Protein AF-A0A8J5VYP2-F1 (afdb_monomer_lite)

InterPro domains:
  IPR040456 Ribonuclease H2 subunit B [PTHR13383] (1-92)
  IPR040456 Ribonuclease H2 subunit B [cd09270] (14-128)
  IPR041195 Rnh202, triple barrel domain [PF17745] (20-82)

pLDDT: mean 74.65, std 15.51, range [29.47, 90.56]

Secondary structure (DSSP, 8-state):
---TTTT-SS---EEE-PPPSSTT-PPEEEEEE-TTT--EEEEEEETTEEEEEEEE--TT--EEETTEEETT--EEEEEEE-THHHHHHHHHHHHHS-----TTPPP----HHHHHHHHHHHHHHHHHHHHHHTTTTTTTS--------

Sequence (149 aa):
MASWCDGMAAAPRVLVAPRPSDANCQGNVLSLRHPKSDEETGYLFVDGKLHEFNWFKEHFGSWFLGDYVCEDGSLYYCTLVDPIFILLPILKLHICCFPAEVADVKFFRLDNSKVLSWLCCKVHNLKEVFPKLGKNYAAQGEKEICMSL

Radius of gyration: 21.78 Å; chains: 1; bounding box: 72×33×58 Å

Foldseek 3Di:
DQDPCNPDPDDDAAEAEDDAPDPPFDWDWDFAQQLPPRDTFIWTHGPNWIWGKDKDADPQAWDDDPPDIRRRNMYIYTDTDDCVSRCVNVLVVVLVDDDDDDPDDDDDDDDVVVVVVVVVVVVVVVVVVVVVCPPVVPPPPDPPPPPDD

Organism: Zizania palustris (NCBI:txid103762)

Structure (mmCIF, N/CA/C/O backbone):
data_AF-A0A8J5VYP2-F1
#
_entry.id   AF-A0A8J5VYP2-F1
#
loop_
_atom_site.group_PDB
_atom_site.id
_atom_site.type_symbol
_atom_site.label_atom_id
_atom_site.label_alt_id
_atom_site.label_comp_id
_atom_site.label_asym_id
_atom_site.label_entity_id
_atom_site.label_seq_id
_atom_site.pdbx_PDB_ins_code
_atom_site.Cartn_x
_atom_site.Cartn_y
_atom_site.Cartn_z
_atom_site.occupancy
_atom_site.B_iso_or_equiv
_atom_site.auth_seq_id
_atom_site.auth_comp_id
_atom_site.auth_asym_id
_atom_site.auth_atom_id
_atom_site.pdbx_PDB_model_num
ATOM 1 N N . MET A 1 1 ? 7.351 -10.071 -35.302 1.00 49.47 1 MET A N 1
ATOM 2 C CA . MET A 1 1 ? 6.959 -10.661 -34.007 1.00 49.47 1 MET A CA 1
ATOM 3 C C . MET A 1 1 ? 6.410 -9.489 -33.213 1.00 49.47 1 MET A C 1
ATOM 5 O O . MET A 1 1 ? 7.171 -8.555 -33.020 1.00 49.47 1 MET A O 1
ATOM 9 N N . ALA A 1 2 ? 5.101 -9.427 -32.954 1.00 56.81 2 ALA A N 1
ATOM 10 C CA . ALA A 1 2 ? 4.519 -8.283 -32.245 1.00 56.81 2 ALA A CA 1
ATOM 11 C C . ALA A 1 2 ? 5.061 -8.281 -30.811 1.00 56.81 2 ALA A C 1
ATOM 13 O O . ALA A 1 2 ? 5.017 -9.324 -30.153 1.00 56.81 2 ALA A O 1
ATOM 14 N N . SER A 1 3 ? 5.641 -7.168 -30.366 1.00 64.25 3 SER A N 1
ATOM 15 C CA . SER A 1 3 ? 6.077 -7.035 -28.980 1.00 64.25 3 SER A CA 1
ATOM 16 C C . SER A 1 3 ? 4.840 -7.056 -28.080 1.00 64.25 3 SER A C 1
ATOM 18 O O . SER A 1 3 ? 3.763 -6.603 -28.455 1.00 64.25 3 SER A O 1
ATOM 20 N N . TRP A 1 4 ? 4.965 -7.609 -26.877 1.00 73.50 4 TRP A N 1
ATOM 21 C CA . TRP A 1 4 ? 3.872 -7.691 -25.895 1.00 73.50 4 TRP A CA 1
ATOM 22 C C . TRP A 1 4 ? 3.310 -6.311 -25.492 1.00 73.50 4 TRP A C 1
ATOM 24 O O . TRP A 1 4 ? 2.221 -6.228 -24.929 1.00 73.50 4 TRP A O 1
ATOM 34 N N . CYS A 1 5 ? 4.055 -5.240 -25.776 1.00 67.12 5 CYS A N 1
ATOM 35 C CA . CYS A 1 5 ? 3.665 -3.851 -25.565 1.00 67.12 5 CYS A CA 1
ATOM 36 C C . CYS A 1 5 ? 2.958 -3.205 -26.775 1.00 67.12 5 CYS A C 1
ATOM 38 O O . CYS A 1 5 ? 2.442 -2.093 -26.643 1.00 67.12 5 CYS A O 1
ATOM 40 N N . ASP A 1 6 ? 2.899 -3.877 -27.930 1.00 62.12 6 ASP A N 1
ATOM 41 C CA . ASP A 1 6 ? 2.279 -3.364 -29.155 1.00 62.12 6 ASP A CA 1
ATOM 42 C C . ASP A 1 6 ? 0.746 -3.326 -28.989 1.00 62.12 6 ASP A C 1
ATOM 44 O O . ASP A 1 6 ? 0.070 -4.356 -28.979 1.00 62.12 6 ASP A O 1
ATOM 48 N N . GLY A 1 7 ? 0.198 -2.126 -28.762 1.00 69.44 7 GLY A N 1
ATOM 49 C CA . GLY A 1 7 ? -1.229 -1.893 -28.493 1.00 69.44 7 GLY A CA 1
ATOM 50 C C . GLY A 1 7 ? -1.573 -1.417 -27.075 1.00 69.44 7 GLY A C 1
ATOM 51 O O . GLY A 1 7 ? -2.748 -1.190 -26.781 1.00 69.44 7 GLY A O 1
ATOM 52 N N . MET A 1 8 ? -0.589 -1.218 -26.191 1.00 68.81 8 MET A N 1
ATOM 53 C CA . MET A 1 8 ? -0.846 -0.583 -24.894 1.00 68.81 8 MET A CA 1
ATOM 54 C C . MET A 1 8 ? -1.104 0.923 -25.056 1.00 68.81 8 MET A C 1
ATOM 56 O O . MET A 1 8 ? -0.284 1.654 -25.603 1.00 68.81 8 MET A O 1
ATOM 60 N N . ALA A 1 9 ? -2.227 1.410 -24.517 1.00 68.94 9 ALA A N 1
ATOM 61 C CA . ALA A 1 9 ? -2.565 2.839 -24.517 1.00 68.94 9 ALA A CA 1
ATOM 62 C C . ALA A 1 9 ? -1.653 3.691 -23.606 1.00 68.94 9 ALA A C 1
ATOM 64 O O . ALA A 1 9 ? -1.632 4.914 -23.722 1.00 68.94 9 ALA A O 1
ATOM 65 N N . ALA A 1 10 ? -0.917 3.058 -22.687 1.00 76.31 10 ALA A N 1
ATOM 66 C CA . ALA A 1 10 ? -0.007 3.706 -21.750 1.00 76.31 10 ALA A CA 1
ATOM 67 C C . ALA A 1 10 ? 1.248 2.848 -21.533 1.00 76.31 10 ALA A C 1
ATOM 69 O O . ALA A 1 10 ? 1.206 1.630 -21.695 1.00 76.31 10 ALA A O 1
ATOM 70 N N . ALA A 1 11 ? 2.353 3.482 -21.131 1.00 80.19 11 ALA A N 1
ATOM 71 C CA . ALA A 1 11 ? 3.602 2.782 -20.844 1.00 80.19 11 ALA A CA 1
ATOM 72 C C . ALA A 1 11 ? 3.422 1.732 -19.721 1.00 80.19 11 ALA A C 1
ATOM 74 O O . ALA A 1 11 ? 2.727 2.008 -18.732 1.00 80.19 11 ALA A O 1
ATOM 75 N N . PRO A 1 12 ? 4.046 0.545 -19.842 1.00 83.00 12 PRO A N 1
ATOM 76 C CA . PRO A 1 12 ? 3.951 -0.503 -18.835 1.00 83.00 12 PRO A CA 1
ATOM 77 C C . PRO A 1 12 ? 4.594 -0.060 -17.515 1.00 83.00 12 PRO A C 1
ATOM 79 O O . PRO A 1 12 ? 5.608 0.641 -17.496 1.00 83.00 12 PRO A O 1
ATOM 82 N N . ARG A 1 13 ? 4.005 -0.496 -16.396 1.00 85.12 13 ARG A N 1
ATOM 83 C CA . ARG A 1 13 ? 4.463 -0.187 -15.033 1.00 85.12 13 ARG A CA 1
ATOM 84 C C . ARG A 1 13 ? 4.809 -1.466 -14.285 1.00 85.12 13 ARG A C 1
ATOM 86 O O . ARG A 1 13 ? 4.152 -2.489 -14.468 1.00 85.12 13 ARG A O 1
ATOM 93 N N . VAL A 1 14 ? 5.818 -1.394 -13.421 1.00 88.12 14 VAL A N 1
ATOM 94 C CA . VAL A 1 14 ? 6.251 -2.526 -12.591 1.00 88.12 14 VAL A CA 1
ATOM 95 C C . VAL A 1 14 ? 5.511 -2.493 -11.259 1.00 88.12 14 VAL A C 1
ATOM 97 O O . VAL A 1 14 ? 5.605 -1.505 -10.533 1.00 88.12 14 VAL A O 1
ATOM 100 N N . LEU A 1 15 ? 4.795 -3.572 -10.933 1.00 87.62 15 LEU A N 1
ATOM 101 C CA . LEU A 1 15 ? 4.040 -3.723 -9.688 1.00 87.62 15 LEU A CA 1
ATOM 102 C C . LEU A 1 15 ? 4.470 -4.986 -8.933 1.00 87.62 15 LEU A C 1
ATOM 104 O O . LEU A 1 15 ? 4.401 -6.091 -9.467 1.00 87.62 15 LEU A O 1
ATOM 108 N N . VAL A 1 16 ? 4.825 -4.826 -7.659 1.00 89.00 16 VAL A N 1
ATOM 109 C CA . VAL A 1 16 ? 5.008 -5.925 -6.706 1.00 89.00 16 VAL A CA 1
ATOM 110 C C . VAL A 1 16 ? 3.708 -6.122 -5.932 1.00 89.00 16 VAL A C 1
ATOM 112 O O . VAL A 1 16 ? 3.363 -5.335 -5.048 1.00 89.00 16 VAL A O 1
ATOM 115 N N . ALA A 1 17 ? 2.982 -7.185 -6.271 1.00 86.00 17 ALA A N 1
ATOM 116 C CA . ALA A 1 17 ? 1.718 -7.543 -5.640 1.00 86.00 17 ALA A CA 1
ATOM 117 C C . ALA A 1 17 ? 1.840 -8.852 -4.833 1.00 86.00 17 ALA A C 1
ATOM 119 O O . ALA A 1 17 ? 2.669 -9.708 -5.163 1.00 86.00 17 ALA A O 1
ATOM 120 N N . PRO A 1 18 ? 1.014 -9.037 -3.786 1.00 80.81 18 PRO A N 1
ATOM 121 C CA . PRO A 1 18 ? 0.900 -10.305 -3.082 1.00 80.81 18 PRO A CA 1
ATOM 122 C C . PRO A 1 18 ? 0.508 -11.407 -4.059 1.00 80.81 18 PRO A C 1
ATOM 124 O O . PRO A 1 18 ? -0.335 -11.207 -4.935 1.00 80.81 18 PRO A O 1
ATOM 127 N N . ARG A 1 19 ? 1.100 -12.587 -3.885 1.00 79.12 19 ARG A N 1
ATOM 128 C CA . ARG A 1 19 ? 0.726 -13.749 -4.682 1.00 79.12 19 ARG A CA 1
ATOM 129 C C . ARG A 1 19 ? -0.685 -14.195 -4.269 1.00 79.12 19 ARG A C 1
ATOM 131 O O . ARG A 1 19 ? -0.873 -14.443 -3.077 1.00 79.12 19 ARG A O 1
ATOM 138 N N . PRO A 1 20 ? -1.646 -14.297 -5.203 1.00 73.56 20 PRO A N 1
ATOM 139 C CA . PRO A 1 20 ? -2.966 -14.827 -4.889 1.00 73.56 20 PRO A CA 1
ATOM 140 C C . PRO A 1 20 ? -2.842 -16.295 -4.470 1.00 73.56 20 PRO A C 1
ATOM 142 O O . PRO A 1 20 ? -2.002 -17.031 -4.999 1.00 73.56 20 PRO A O 1
ATOM 145 N N . SER A 1 21 ? -3.655 -16.701 -3.499 1.00 71.94 21 SER A N 1
ATOM 146 C CA . SER A 1 21 ? -3.631 -18.048 -2.920 1.00 71.94 21 SER A CA 1
ATOM 147 C C . SER A 1 21 ? -4.093 -19.103 -3.926 1.00 71.94 21 SER A C 1
ATOM 149 O O . SER A 1 21 ? -3.516 -20.187 -3.974 1.00 71.94 21 SER A O 1
ATOM 151 N N . ASP A 1 22 ? -5.050 -18.747 -4.790 1.00 73.56 22 ASP A N 1
ATOM 152 C CA . ASP A 1 22 ? -5.570 -19.603 -5.854 1.00 73.56 22 ASP A CA 1
ATOM 153 C C . ASP A 1 22 ? -5.397 -18.956 -7.233 1.00 73.56 22 ASP A C 1
ATOM 155 O O . ASP A 1 22 ? -5.523 -17.742 -7.400 1.00 73.56 22 ASP A O 1
ATOM 159 N N . ALA A 1 23 ? -5.179 -19.783 -8.260 1.00 61.69 23 ALA A N 1
ATOM 160 C CA . ALA A 1 23 ? -4.980 -19.334 -9.643 1.00 61.69 23 ALA A CA 1
ATOM 161 C C . ALA A 1 23 ? -6.185 -18.575 -10.241 1.00 61.69 23 ALA A C 1
ATOM 163 O O . ALA A 1 23 ? -6.037 -17.910 -11.263 1.00 61.69 23 ALA A O 1
ATOM 164 N N . ASN A 1 24 ? -7.363 -18.670 -9.612 1.00 61.06 24 ASN A N 1
ATOM 165 C CA . ASN A 1 24 ? -8.593 -18.009 -10.051 1.00 61.06 24 ASN A CA 1
ATOM 166 C C . ASN A 1 24 ? -8.954 -16.759 -9.222 1.00 61.06 24 ASN A C 1
ATOM 168 O O . ASN A 1 24 ? -9.917 -16.066 -9.548 1.00 61.06 24 ASN A O 1
ATOM 172 N N . CYS A 1 25 ? -8.206 -16.455 -8.155 1.00 58.84 25 CYS A N 1
ATOM 173 C CA . CYS A 1 25 ? -8.401 -15.238 -7.371 1.00 58.84 25 CYS A CA 1
ATOM 174 C C . CYS A 1 25 ? -7.821 -14.040 -8.135 1.00 58.84 25 CYS A C 1
ATOM 176 O O . CYS A 1 25 ? -6.665 -13.661 -7.946 1.00 58.84 25 CYS A O 1
ATOM 178 N N . GLN A 1 26 ? -8.618 -13.438 -9.021 1.00 68.25 26 GLN A N 1
ATOM 179 C CA . GLN A 1 26 ? -8.291 -12.131 -9.586 1.00 68.25 26 GLN A CA 1
ATOM 180 C C . GLN A 1 26 ? -8.453 -11.061 -8.502 1.00 68.25 26 GLN A C 1
ATOM 182 O O . GLN A 1 26 ? -9.497 -10.952 -7.861 1.00 68.25 26 GLN A O 1
ATOM 187 N N . GLY A 1 27 ? -7.390 -10.290 -8.276 1.00 74.81 27 GLY A N 1
ATOM 188 C CA . GLY A 1 27 ? -7.439 -9.136 -7.390 1.00 74.81 27 GLY A CA 1
ATOM 189 C C . GLY A 1 27 ? -8.294 -8.027 -7.980 1.00 74.81 27 GLY A C 1
ATOM 190 O O . GLY A 1 27 ? -8.133 -7.681 -9.149 1.00 74.81 27 GLY A O 1
ATOM 191 N N . ASN A 1 28 ? -9.158 -7.438 -7.158 1.00 84.00 28 ASN A N 1
ATOM 192 C CA . ASN A 1 28 ? -9.968 -6.297 -7.563 1.00 84.00 28 ASN A CA 1
ATOM 193 C C . ASN A 1 28 ? -9.275 -4.998 -7.162 1.00 84.00 28 ASN A C 1
ATOM 195 O O . ASN A 1 28 ? -8.921 -4.805 -5.997 1.00 84.00 28 ASN A O 1
ATOM 199 N N . VAL A 1 29 ? -9.114 -4.096 -8.127 1.00 86.94 29 VAL A N 1
ATOM 200 C CA . VAL A 1 29 ? -8.660 -2.729 -7.870 1.00 86.94 29 VAL A CA 1
ATOM 201 C C . VAL A 1 29 ? -9.872 -1.885 -7.490 1.00 86.94 29 VAL A C 1
ATOM 203 O O . VAL A 1 29 ? -10.846 -1.815 -8.235 1.00 86.94 29 VAL A O 1
ATOM 206 N N . LEU A 1 30 ? -9.819 -1.270 -6.313 1.00 86.94 30 LEU A N 1
ATOM 207 C CA . LEU A 1 30 ? -10.867 -0.429 -5.752 1.00 86.94 30 LEU A CA 1
ATOM 208 C C . LEU A 1 30 ? -10.348 1.001 -5.620 1.00 86.94 30 LEU A C 1
ATOM 210 O O . LEU A 1 30 ? -9.305 1.219 -5.010 1.00 86.94 30 LEU A O 1
ATOM 214 N N . SER A 1 31 ? -11.096 1.976 -6.121 1.00 87.56 31 SER A N 1
ATOM 215 C CA . SER A 1 31 ? -10.880 3.385 -5.785 1.00 87.56 31 SER A CA 1
ATOM 216 C C . SER A 1 31 ? -11.608 3.713 -4.485 1.00 87.56 31 SER A C 1
ATOM 218 O O . SER A 1 31 ? -12.838 3.670 -4.438 1.00 87.56 31 SER A O 1
ATOM 220 N N . LEU A 1 32 ? -10.870 4.030 -3.421 1.00 85.31 32 LEU A N 1
ATOM 221 C CA . LEU A 1 32 ? -11.433 4.450 -2.133 1.00 85.31 32 LEU A CA 1
ATOM 222 C C . LEU A 1 32 ? -10.798 5.769 -1.695 1.00 85.31 32 LEU A C 1
ATOM 224 O O . LEU A 1 32 ? -9.720 6.139 -2.152 1.00 85.31 32 LEU A O 1
ATOM 228 N N . ARG A 1 33 ? -11.452 6.492 -0.784 1.00 84.31 33 ARG A N 1
ATOM 229 C CA . ARG A 1 33 ? -10.881 7.729 -0.240 1.00 84.31 33 ARG A CA 1
ATOM 230 C C . ARG A 1 33 ? -9.816 7.424 0.800 1.00 84.31 33 ARG A C 1
ATOM 232 O O . ARG A 1 33 ? -10.061 6.661 1.738 1.00 84.31 33 ARG A O 1
ATOM 239 N N . HIS A 1 34 ? -8.655 8.049 0.658 1.00 83.12 34 HIS A N 1
ATOM 240 C CA . HIS A 1 34 ? -7.564 7.880 1.598 1.00 83.12 34 HIS A CA 1
ATOM 241 C C . HIS A 1 34 ? -7.936 8.500 2.956 1.00 83.12 34 HIS A C 1
ATOM 243 O O . HIS A 1 34 ? -8.296 9.676 3.032 1.00 83.12 34 HIS A O 1
ATOM 249 N N . PRO A 1 35 ? -7.826 7.755 4.067 1.00 80.50 35 PRO A N 1
ATOM 250 C CA . PRO A 1 35 ? -8.422 8.154 5.340 1.00 80.50 35 PRO A CA 1
ATOM 251 C C . PRO A 1 35 ? -7.799 9.389 5.999 1.00 80.50 35 PRO A C 1
ATOM 253 O O . PRO A 1 35 ? -8.373 9.928 6.945 1.00 80.50 35 PRO A O 1
ATOM 256 N N . LYS A 1 36 ? -6.626 9.831 5.528 1.00 78.62 36 LYS A N 1
ATOM 257 C CA . LYS A 1 36 ? -5.950 11.041 6.014 1.00 78.62 36 LYS A CA 1
ATOM 258 C C . LYS A 1 36 ? -6.077 12.234 5.059 1.00 78.62 36 LYS A C 1
ATOM 260 O O . LYS A 1 36 ? -6.124 13.355 5.552 1.00 78.62 36 LYS A O 1
ATOM 265 N N . SER A 1 37 ? -6.081 12.014 3.742 1.00 79.19 37 SER A N 1
ATOM 266 C CA . SER A 1 37 ? -6.104 13.099 2.738 1.00 79.19 37 SER A CA 1
ATOM 267 C C . SER A 1 37 ? -7.470 13.305 2.085 1.00 79.19 37 SER A C 1
ATOM 269 O O . SER A 1 37 ? -7.661 14.332 1.452 1.00 79.19 37 SER A O 1
ATOM 271 N N . ASP A 1 38 ? -8.410 12.368 2.247 1.00 79.31 38 ASP A N 1
ATOM 272 C CA . ASP A 1 38 ? -9.722 12.341 1.576 1.00 79.31 38 ASP A CA 1
ATOM 273 C C . ASP A 1 38 ? -9.650 12.292 0.033 1.00 79.31 38 ASP A C 1
ATOM 275 O O . ASP A 1 38 ? -10.665 12.386 -0.653 1.00 79.31 38 ASP A O 1
ATOM 279 N N . GLU A 1 39 ? -8.459 12.082 -0.530 1.00 85.12 39 GLU A N 1
ATOM 280 C CA . GLU A 1 39 ? -8.250 11.954 -1.972 1.00 85.12 39 GLU A CA 1
ATOM 281 C C . GLU A 1 39 ? -8.550 10.532 -2.454 1.00 85.12 39 GLU A C 1
ATOM 283 O O . GLU A 1 39 ? -8.366 9.554 -1.724 1.00 85.12 39 GLU A O 1
ATOM 288 N N . GLU A 1 40 ? -9.002 10.404 -3.700 1.00 85.31 40 GLU A N 1
ATOM 289 C CA . GLU A 1 40 ? -9.221 9.103 -4.325 1.00 85.31 40 G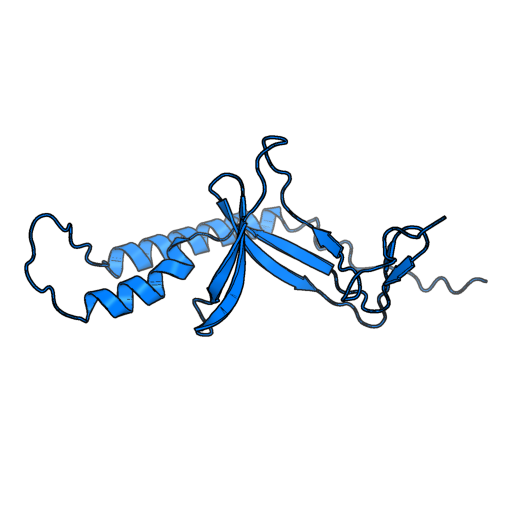LU A CA 1
ATOM 290 C C . GLU A 1 40 ? -7.880 8.383 -4.502 1.00 85.31 40 GLU A C 1
ATOM 292 O O . GLU A 1 40 ? -6.976 8.860 -5.184 1.00 85.31 40 GLU A O 1
ATOM 297 N N . THR A 1 41 ? -7.740 7.235 -3.847 1.00 86.00 41 THR A N 1
ATOM 298 C CA . THR A 1 41 ? -6.539 6.403 -3.868 1.00 86.00 41 THR A CA 1
ATOM 299 C C . THR A 1 41 ? -6.925 4.974 -4.225 1.00 86.00 41 THR A C 1
ATOM 301 O O . THR A 1 41 ? -7.980 4.468 -3.835 1.00 86.00 41 THR A O 1
ATOM 304 N N . GLY A 1 42 ? -6.070 4.311 -4.998 1.00 87.06 42 GLY A N 1
ATOM 305 C CA . GLY A 1 42 ? -6.271 2.915 -5.353 1.00 87.06 42 GLY A CA 1
ATOM 306 C C . GLY A 1 42 ? -5.943 1.977 -4.190 1.00 87.06 42 GLY A C 1
ATOM 307 O O . GLY A 1 42 ? -4.931 2.135 -3.504 1.00 87.06 42 GLY A O 1
ATOM 308 N N . TYR A 1 43 ? -6.739 0.926 -4.053 1.00 88.62 43 TYR A N 1
ATOM 309 C CA . TYR A 1 43 ? -6.496 -0.206 -3.172 1.00 88.62 43 TYR A CA 1
ATOM 310 C C . TYR A 1 43 ? -6.646 -1.511 -3.954 1.00 88.62 43 TYR A C 1
ATOM 312 O O . TYR A 1 43 ? -7.465 -1.618 -4.863 1.00 88.62 43 TYR A O 1
ATOM 320 N N . LEU A 1 44 ? -5.866 -2.521 -3.593 1.00 89.19 44 LEU A N 1
ATOM 321 C CA . LEU A 1 44 ? -5.944 -3.867 -4.141 1.00 89.19 44 LEU A CA 1
ATOM 322 C C . LEU A 1 44 ? -6.600 -4.798 -3.121 1.00 89.19 44 LEU A C 1
ATOM 324 O O . LEU A 1 44 ? -6.058 -5.040 -2.042 1.00 89.19 44 LEU A O 1
ATOM 328 N N . PHE A 1 45 ? -7.753 -5.354 -3.471 1.00 87.88 45 PHE A N 1
ATOM 329 C CA . PHE A 1 45 ? -8.435 -6.363 -2.674 1.00 87.88 45 PHE A CA 1
ATOM 330 C C . PHE A 1 45 ? -8.166 -7.758 -3.244 1.00 87.88 45 PHE A C 1
ATOM 332 O O . PHE A 1 45 ? -8.611 -8.084 -4.344 1.00 87.88 45 PHE A O 1
ATOM 339 N N . VAL A 1 46 ? -7.422 -8.571 -2.492 1.00 87.69 46 VAL A N 1
ATOM 340 C CA . VAL A 1 46 ? -7.026 -9.942 -2.859 1.00 87.69 46 VAL A CA 1
ATOM 341 C C . VAL A 1 46 ? -7.178 -10.831 -1.628 1.00 87.69 46 VAL A C 1
ATOM 343 O O . VAL A 1 46 ? -6.733 -10.458 -0.544 1.00 87.69 46 VAL A O 1
ATOM 346 N N . ASP A 1 47 ? -7.799 -12.002 -1.785 1.00 83.88 47 ASP A N 1
ATOM 347 C CA . ASP A 1 47 ? -7.937 -13.028 -0.736 1.00 83.88 47 ASP A CA 1
ATOM 348 C C . ASP A 1 47 ? -8.494 -12.499 0.602 1.00 83.88 47 ASP A C 1
ATOM 350 O O . ASP A 1 47 ? -7.995 -12.811 1.686 1.00 83.88 47 ASP A O 1
ATOM 354 N N . GLY A 1 48 ? -9.512 -11.632 0.543 1.00 82.69 48 GLY A N 1
ATOM 355 C CA . GLY A 1 48 ? -10.130 -11.048 1.741 1.00 82.69 48 GLY A CA 1
ATOM 356 C C . GLY A 1 48 ? -9.271 -10.000 2.456 1.00 82.69 48 GLY A C 1
ATOM 357 O O . GLY A 1 48 ? -9.662 -9.505 3.513 1.00 82.69 48 GLY A O 1
ATOM 358 N N . LYS A 1 49 ? -8.107 -9.647 1.900 1.00 87.38 49 LYS A N 1
ATOM 359 C CA . LYS A 1 49 ? -7.178 -8.665 2.457 1.00 87.38 49 LYS A CA 1
ATOM 360 C C . LYS A 1 49 ? -7.088 -7.449 1.552 1.00 87.38 49 LYS A C 1
ATOM 362 O O . LYS 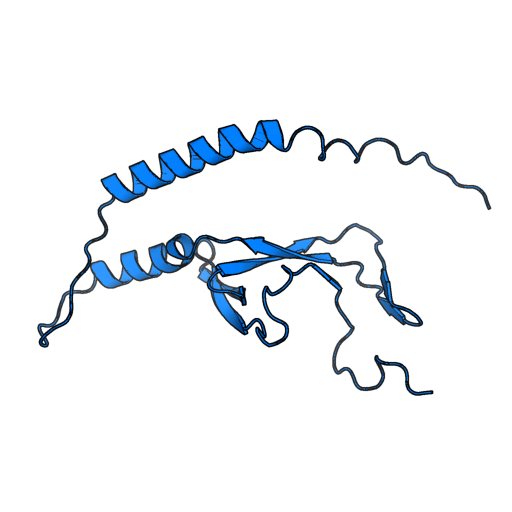A 1 49 ? -6.948 -7.553 0.333 1.00 87.38 49 LYS A O 1
ATOM 367 N N . LEU A 1 50 ? -7.132 -6.282 2.179 1.00 89.81 50 LEU A N 1
ATOM 368 C CA . LEU A 1 50 ? -6.984 -5.015 1.491 1.00 89.81 50 LEU A CA 1
ATOM 369 C C . LEU A 1 50 ? -5.521 -4.578 1.516 1.00 89.81 50 LEU A C 1
ATOM 371 O O . LEU A 1 50 ? -4.859 -4.648 2.551 1.00 89.81 50 LEU A O 1
ATOM 375 N N . HIS A 1 51 ? -5.028 -4.128 0.373 1.00 90.00 51 HIS A N 1
ATOM 376 C CA . HIS A 1 51 ? -3.687 -3.595 0.221 1.00 90.00 51 HIS A CA 1
ATOM 377 C C . HIS A 1 51 ? -3.759 -2.195 -0.373 1.00 90.00 51 HIS A C 1
ATOM 379 O O . HIS A 1 51 ? -4.593 -1.920 -1.227 1.00 90.00 51 HIS A O 1
ATOM 385 N N . GLU A 1 52 ? -2.882 -1.315 0.071 1.00 90.31 52 GLU A N 1
ATOM 386 C CA . GLU A 1 52 ? -2.720 0.029 -0.474 1.00 90.31 52 GLU A CA 1
ATOM 387 C C . GLU A 1 52 ? -1.609 0.041 -1.513 1.00 90.31 52 GLU A C 1
ATOM 389 O O . GLU A 1 52 ? -0.569 -0.598 -1.313 1.00 90.31 52 GLU A O 1
ATOM 394 N N . PHE A 1 53 ? -1.839 0.757 -2.616 1.00 89.88 53 PHE A N 1
ATOM 395 C CA . PHE A 1 53 ? -0.802 0.996 -3.608 1.00 89.88 53 PHE A CA 1
ATOM 396 C C . PHE A 1 53 ? 0.138 2.083 -3.113 1.00 89.88 53 PHE A C 1
ATOM 398 O O . PHE A 1 53 ? -0.244 3.238 -2.946 1.00 89.88 53 PHE A O 1
ATOM 405 N N . ASN A 1 54 ? 1.395 1.707 -2.956 1.00 89.38 54 ASN A N 1
ATOM 406 C CA . ASN A 1 54 ? 2.492 2.625 -2.753 1.00 89.38 54 ASN A CA 1
ATOM 407 C C . ASN A 1 54 ? 3.376 2.633 -3.996 1.00 89.38 54 ASN A C 1
ATOM 409 O O . ASN A 1 54 ? 3.419 1.673 -4.771 1.00 89.38 54 ASN A O 1
ATOM 413 N N . TRP A 1 55 ? 4.085 3.734 -4.194 1.00 88.81 55 TRP A N 1
ATOM 414 C CA . TRP A 1 55 ? 5.044 3.859 -5.277 1.00 88.81 55 TRP A CA 1
ATOM 415 C C . TRP A 1 55 ? 6.334 4.471 -4.758 1.00 88.81 55 TRP A C 1
ATOM 417 O O . TRP A 1 55 ? 6.351 5.255 -3.808 1.00 88.81 55 TRP A O 1
ATOM 427 N N . PHE A 1 56 ? 7.428 4.069 -5.380 1.00 88.00 56 PHE A N 1
ATOM 428 C CA . PHE A 1 56 ? 8.752 4.598 -5.135 1.00 88.00 56 PHE A CA 1
ATOM 429 C C . PHE A 1 56 ? 9.403 4.906 -6.476 1.00 88.00 56 PHE A C 1
ATOM 431 O O . PHE A 1 56 ? 9.305 4.116 -7.415 1.00 88.00 56 PHE A O 1
ATOM 438 N N . LYS A 1 57 ? 10.072 6.053 -6.564 1.00 86.75 57 LYS A N 1
ATOM 439 C CA . LYS A 1 57 ? 10.836 6.450 -7.742 1.00 86.75 57 LYS A CA 1
ATOM 440 C C . LYS A 1 57 ? 12.200 6.947 -7.301 1.00 86.75 57 LYS A C 1
ATOM 442 O O . LYS A 1 57 ? 12.298 7.929 -6.569 1.00 86.75 57 LYS A O 1
ATOM 447 N N . GLU A 1 58 ? 13.234 6.258 -7.759 1.00 83.31 58 GLU A N 1
ATOM 448 C CA . GLU A 1 58 ? 14.617 6.688 -7.590 1.00 83.31 58 GLU A CA 1
ATOM 449 C C . GLU A 1 58 ? 14.989 7.719 -8.667 1.00 83.31 58 GLU A C 1
ATOM 451 O O . GLU A 1 58 ? 14.437 7.717 -9.773 1.00 83.31 58 GLU A O 1
ATOM 456 N N . HIS A 1 59 ? 15.917 8.625 -8.351 1.00 78.12 59 HIS A N 1
ATOM 457 C CA . HIS A 1 59 ? 16.448 9.555 -9.345 1.00 78.12 59 HIS A CA 1
ATOM 458 C C . HIS A 1 59 ? 17.212 8.774 -10.424 1.00 78.12 59 HIS A C 1
ATOM 460 O O . HIS A 1 59 ? 18.112 8.008 -10.104 1.00 78.12 59 HIS A O 1
ATOM 466 N N . PHE A 1 60 ? 16.866 9.000 -11.697 1.00 83.12 60 PHE A N 1
ATOM 467 C CA . PHE A 1 60 ? 17.494 8.350 -12.859 1.00 83.12 60 PHE A CA 1
ATOM 468 C C . PHE A 1 60 ? 17.376 6.810 -12.889 1.00 83.12 60 PHE A C 1
ATOM 470 O O . PHE A 1 60 ? 18.327 6.117 -13.240 1.00 83.12 60 PHE A O 1
ATOM 477 N N . GLY A 1 61 ? 16.205 6.263 -12.544 1.00 84.75 61 GLY A N 1
ATOM 478 C CA . GLY A 1 61 ? 15.910 4.830 -12.681 1.00 84.75 61 GLY A CA 1
ATOM 479 C C . GLY A 1 61 ? 15.274 4.463 -14.027 1.00 84.75 61 GLY A C 1
ATOM 480 O O . GLY A 1 61 ? 14.504 5.240 -14.582 1.00 84.75 61 GLY A O 1
ATOM 481 N N . SER A 1 62 ? 15.541 3.255 -14.527 1.00 88.56 62 SER A N 1
ATOM 482 C CA . SER A 1 62 ? 14.799 2.640 -15.639 1.00 88.56 62 SER A CA 1
ATOM 483 C C . SER A 1 62 ? 14.691 1.126 -15.440 1.00 88.56 62 SER A C 1
ATOM 485 O O . SER A 1 62 ? 15.524 0.526 -14.758 1.00 88.56 62 SER A O 1
ATOM 487 N N . TRP A 1 63 ? 13.656 0.505 -16.011 1.00 89.06 63 TRP A N 1
ATOM 488 C CA . TRP A 1 63 ? 13.458 -0.947 -15.956 1.00 89.06 63 TRP A CA 1
ATOM 489 C C . TRP A 1 63 ? 13.614 -1.575 -17.335 1.00 89.06 63 TRP A C 1
ATOM 491 O O . TRP A 1 63 ? 12.991 -1.130 -18.296 1.00 89.06 63 TRP A O 1
ATOM 501 N N . PHE A 1 64 ? 14.378 -2.661 -17.419 1.00 89.44 64 PHE A N 1
ATOM 502 C CA . PHE A 1 64 ? 14.426 -3.510 -18.607 1.00 89.44 64 PHE A CA 1
ATOM 503 C C . PHE A 1 64 ? 13.331 -4.577 -18.508 1.00 89.44 64 PHE A C 1
ATOM 505 O O . PHE A 1 64 ? 13.378 -5.455 -17.647 1.00 89.44 64 PHE A O 1
ATOM 512 N N . LEU A 1 65 ? 12.328 -4.483 -19.379 1.00 87.50 65 LEU A N 1
ATOM 513 C CA . LEU A 1 65 ? 11.172 -5.373 -19.461 1.00 87.50 65 LEU A CA 1
ATOM 514 C C . LEU A 1 65 ? 11.255 -6.182 -20.761 1.00 87.50 65 LEU A C 1
ATOM 516 O O . LEU A 1 65 ? 10.597 -5.873 -21.753 1.00 87.50 65 LEU A O 1
ATOM 520 N N . GLY A 1 66 ? 12.106 -7.210 -20.761 1.00 85.44 66 GLY A N 1
ATOM 521 C CA . GLY A 1 66 ? 12.393 -7.994 -21.962 1.00 85.44 66 GLY A 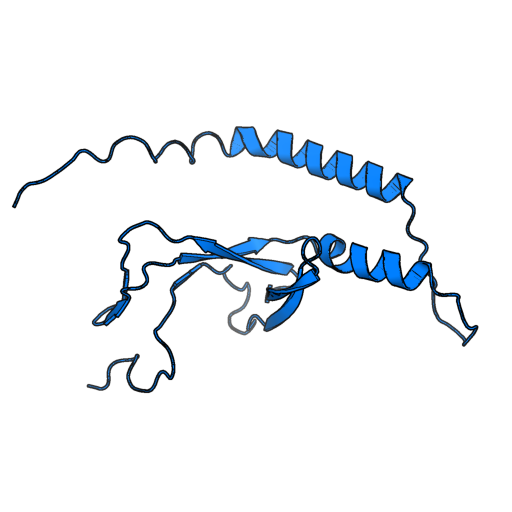CA 1
ATOM 522 C C . GLY A 1 66 ? 13.106 -7.149 -23.020 1.00 85.44 66 GLY A C 1
ATOM 523 O O . GLY A 1 66 ? 14.253 -6.760 -22.826 1.00 85.44 66 GLY A O 1
ATOM 524 N N . ASP A 1 67 ? 12.418 -6.877 -24.127 1.00 86.12 67 ASP A N 1
ATOM 525 C CA . ASP A 1 67 ? 12.859 -6.036 -25.246 1.00 86.12 67 ASP A CA 1
ATOM 526 C C . ASP A 1 67 ? 12.461 -4.553 -25.107 1.00 86.12 67 ASP A C 1
ATOM 528 O O . ASP A 1 67 ? 12.846 -3.730 -25.937 1.00 86.12 67 ASP A O 1
ATOM 532 N N . TYR A 1 68 ? 11.714 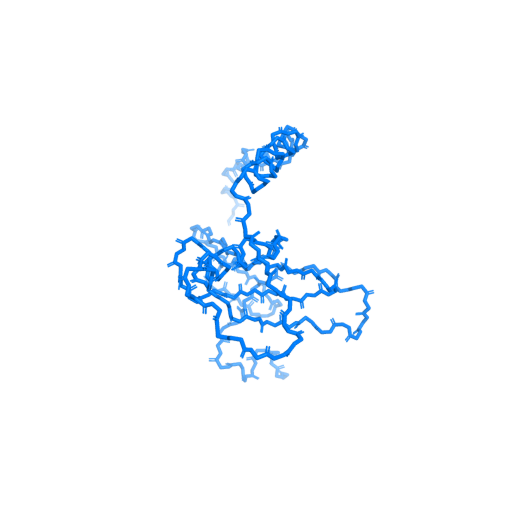-4.196 -24.060 1.00 85.06 68 TYR A N 1
ATOM 533 C CA . TYR A 1 68 ? 11.263 -2.832 -23.793 1.00 85.06 68 TYR A CA 1
ATOM 534 C C . TYR A 1 68 ? 12.028 -2.196 -22.626 1.00 85.06 68 TYR A C 1
ATOM 536 O O . TYR A 1 68 ? 12.278 -2.842 -21.609 1.00 85.06 68 TYR A O 1
ATOM 544 N N . VAL A 1 69 ? 12.346 -0.902 -22.732 1.00 87.31 69 VAL A N 1
ATOM 545 C CA . VAL A 1 69 ? 12.925 -0.110 -21.637 1.00 87.31 69 VAL A CA 1
ATOM 546 C C . VAL A 1 69 ? 11.868 0.849 -21.098 1.00 87.31 69 VAL A C 1
ATOM 548 O O . VAL A 1 69 ? 11.383 1.721 -21.812 1.00 87.31 69 VAL A O 1
ATOM 551 N N . CYS A 1 70 ? 11.511 0.692 -19.824 1.00 85.44 70 CYS A N 1
ATOM 552 C CA . CYS A 1 70 ? 10.635 1.615 -19.114 1.00 85.44 70 CYS A CA 1
ATOM 553 C C . CYS A 1 70 ? 11.472 2.744 -18.500 1.00 85.44 70 CYS A C 1
ATOM 555 O O . CYS A 1 70 ? 12.130 2.557 -17.474 1.00 85.44 70 CYS A O 1
ATOM 557 N N . GLU A 1 71 ? 11.427 3.915 -19.131 1.00 85.62 71 GLU A N 1
ATOM 558 C CA . GLU A 1 71 ? 12.194 5.111 -18.749 1.00 85.62 71 GLU A CA 1
ATOM 559 C C . GLU A 1 71 ? 11.737 5.754 -17.430 1.00 85.62 71 GLU A C 1
ATOM 561 O O . GLU A 1 71 ? 12.482 6.521 -16.830 1.00 85.62 71 GLU A O 1
ATOM 566 N N . ASP A 1 72 ? 10.515 5.470 -16.963 1.00 85.44 72 ASP A N 1
ATOM 567 C CA . ASP A 1 72 ? 9.977 6.100 -15.749 1.00 85.44 72 ASP A CA 1
ATOM 568 C C . ASP A 1 72 ? 10.703 5.634 -14.477 1.00 85.44 72 ASP A C 1
ATOM 570 O O . ASP A 1 72 ? 10.796 6.387 -13.507 1.00 85.44 72 ASP A O 1
ATOM 574 N N . GLY A 1 73 ? 11.188 4.387 -14.462 1.00 85.38 73 GLY A N 1
ATOM 575 C CA . GLY A 1 73 ? 11.913 3.809 -13.325 1.00 85.38 73 GLY A CA 1
ATOM 576 C C . GLY A 1 73 ? 11.084 3.593 -12.055 1.00 85.38 73 GLY A C 1
ATOM 577 O O . GLY A 1 73 ? 11.598 3.046 -11.082 1.00 85.38 73 GLY A O 1
ATOM 578 N N . SER A 1 74 ? 9.808 3.983 -12.035 1.00 89.56 74 SER A N 1
ATOM 579 C CA . SER A 1 74 ? 8.958 3.862 -10.851 1.00 89.56 74 SER A CA 1
ATOM 580 C C . SER A 1 74 ? 8.627 2.405 -10.534 1.00 89.56 74 SER A C 1
ATOM 582 O O . SER A 1 74 ? 8.231 1.632 -11.409 1.00 89.56 74 SER A O 1
ATOM 584 N N . LEU A 1 75 ? 8.728 2.054 -9.255 1.00 89.38 75 LEU A N 1
ATOM 585 C CA . LEU A 1 75 ? 8.318 0.774 -8.698 1.00 89.38 75 LEU A CA 1
ATOM 586 C C . LEU A 1 75 ? 7.035 0.955 -7.890 1.00 89.38 75 LEU A C 1
ATOM 588 O O . LEU A 1 75 ? 7.014 1.687 -6.900 1.00 89.38 75 LEU A O 1
ATOM 592 N N . TYR A 1 76 ? 5.984 0.245 -8.280 1.00 89.94 76 TYR A N 1
ATOM 593 C CA . TYR A 1 76 ? 4.744 0.163 -7.520 1.00 89.94 76 TYR A CA 1
ATOM 594 C C . TYR A 1 76 ? 4.785 -1.074 -6.631 1.00 89.94 76 TYR A C 1
ATOM 596 O O . TYR A 1 76 ? 5.301 -2.122 -7.024 1.00 89.94 76 TYR A O 1
ATOM 604 N N . TYR A 1 77 ? 4.235 -0.978 -5.428 1.00 90.56 77 TYR A N 1
ATOM 605 C CA . TYR A 1 77 ? 4.146 -2.099 -4.504 1.00 90.56 77 TYR A CA 1
ATOM 606 C C . TYR A 1 77 ? 2.908 -1.992 -3.621 1.00 90.56 77 TYR A C 1
ATOM 608 O O . TYR A 1 77 ? 2.422 -0.906 -3.315 1.00 90.56 77 TYR A O 1
ATOM 616 N N . CYS A 1 78 ? 2.396 -3.144 -3.208 1.00 88.94 78 CYS A N 1
ATOM 617 C CA . CYS A 1 78 ? 1.202 -3.240 -2.383 1.00 88.94 78 CYS A CA 1
ATOM 618 C C . CYS A 1 78 ? 1.568 -3.560 -0.932 1.00 88.94 78 CYS A C 1
ATOM 620 O O . CYS A 1 78 ? 2.259 -4.544 -0.664 1.00 88.94 78 CYS A O 1
ATOM 622 N N . THR A 1 79 ? 1.047 -2.787 0.019 1.00 89.06 79 THR A N 1
ATOM 623 C CA . THR A 1 79 ? 1.208 -3.056 1.458 1.00 89.06 79 THR A CA 1
ATOM 624 C C . THR A 1 79 ? -0.131 -3.355 2.103 1.00 89.06 79 THR A C 1
ATOM 626 O O . THR A 1 79 ? -1.117 -2.693 1.800 1.00 89.06 79 THR A O 1
ATOM 629 N N . LEU A 1 80 ? -0.180 -4.327 3.016 1.00 88.31 80 LEU A N 1
ATOM 630 C CA . LEU A 1 80 ? -1.405 -4.655 3.749 1.00 88.31 80 LEU A CA 1
ATOM 631 C C . LEU A 1 80 ? -1.925 -3.445 4.532 1.00 88.31 80 LEU A C 1
ATOM 633 O O . LEU A 1 80 ? -1.197 -2.863 5.336 1.00 88.31 80 LEU A O 1
ATOM 637 N N . VAL A 1 81 ? -3.203 -3.126 4.341 1.00 86.88 81 VAL A N 1
ATOM 638 C CA . VAL A 1 81 ? -3.914 -2.090 5.088 1.00 86.88 81 VAL A CA 1
ATOM 639 C C . VAL A 1 81 ? -5.068 -2.713 5.847 1.00 86.88 81 VAL A C 1
ATOM 641 O O . VAL A 1 81 ? -5.812 -3.550 5.343 1.00 86.88 81 VAL A O 1
ATOM 644 N N . ASP A 1 82 ? -5.213 -2.286 7.095 1.00 86.69 82 ASP A N 1
ATOM 645 C CA . ASP A 1 82 ? -6.361 -2.663 7.903 1.00 86.69 82 ASP A CA 1
ATOM 646 C C . ASP A 1 82 ? -7.587 -1.846 7.456 1.00 86.69 82 ASP A C 1
ATOM 648 O O . ASP A 1 82 ? -7.550 -0.613 7.574 1.00 86.69 82 ASP A O 1
ATOM 652 N N . PRO A 1 83 ? -8.671 -2.487 6.973 1.00 84.94 83 PRO A N 1
ATOM 653 C CA . PRO A 1 83 ? -9.854 -1.797 6.459 1.00 84.94 83 PRO A CA 1
ATOM 654 C C . PRO A 1 83 ? -10.476 -0.812 7.450 1.00 84.94 83 PRO A C 1
ATOM 656 O O . PRO A 1 83 ? -11.106 0.162 7.037 1.00 84.94 83 PRO A O 1
ATOM 659 N N . ILE A 1 84 ? -10.274 -1.014 8.758 1.00 83.56 84 ILE A N 1
ATOM 660 C CA . ILE A 1 84 ? -10.782 -0.093 9.775 1.00 83.56 84 ILE A CA 1
ATOM 661 C C . ILE A 1 84 ? -10.250 1.331 9.578 1.00 83.56 84 ILE A C 1
ATOM 663 O O . ILE A 1 84 ? -10.975 2.279 9.856 1.00 83.56 84 ILE A O 1
ATOM 667 N N . PHE A 1 85 ? -9.032 1.513 9.051 1.00 84.50 85 PHE A N 1
ATOM 668 C CA . PHE A 1 85 ? -8.490 2.849 8.803 1.00 84.50 85 PHE A CA 1
ATOM 669 C C . PHE A 1 85 ? -9.312 3.618 7.771 1.00 84.50 85 PHE A C 1
ATOM 671 O O . PHE A 1 85 ? -9.549 4.802 7.974 1.00 84.50 85 PHE A O 1
ATOM 678 N N . ILE A 1 86 ? -9.809 2.939 6.736 1.00 85.38 86 ILE A N 1
ATOM 679 C CA . ILE A 1 86 ? -10.650 3.523 5.681 1.00 85.38 86 ILE A CA 1
ATOM 680 C C . ILE A 1 86 ? -12.089 3.719 6.174 1.00 85.38 86 ILE A C 1
ATOM 682 O O . ILE A 1 86 ? -12.745 4.701 5.836 1.00 85.38 86 ILE A O 1
ATOM 686 N N . LEU A 1 87 ? -12.579 2.811 7.023 1.00 82.56 87 LEU A N 1
ATOM 687 C CA . LEU A 1 87 ? -13.924 2.900 7.593 1.00 82.56 87 LEU A CA 1
ATOM 688 C C . LEU A 1 87 ? -14.044 3.981 8.676 1.00 82.56 87 LEU A C 1
ATOM 690 O O . LEU A 1 87 ? -15.121 4.541 8.852 1.00 82.56 87 LEU A O 1
ATOM 694 N N . LEU A 1 88 ? -12.969 4.301 9.404 1.00 82.06 88 LEU A N 1
ATOM 695 C CA . LEU A 1 88 ? -12.995 5.264 10.512 1.00 82.06 88 LEU A CA 1
ATOM 696 C C . LEU A 1 88 ? -13.555 6.650 10.120 1.00 82.06 88 LEU A C 1
ATOM 698 O O . LEU A 1 88 ? -14.425 7.135 10.847 1.00 82.06 88 LEU A O 1
ATOM 702 N N . PRO A 1 89 ? -13.121 7.298 9.019 1.00 78.94 89 PRO A N 1
ATOM 703 C CA . PRO A 1 89 ? -13.723 8.546 8.541 1.00 78.94 89 PRO A CA 1
ATOM 704 C C . PRO A 1 89 ? -15.221 8.423 8.241 1.00 78.94 89 PRO A C 1
ATOM 706 O O . PRO A 1 89 ? -16.004 9.273 8.664 1.00 78.94 89 PRO A O 1
ATOM 709 N N . ILE A 1 90 ? -15.631 7.336 7.580 1.00 76.12 90 ILE A N 1
ATOM 710 C CA . ILE A 1 90 ? -17.028 7.082 7.195 1.00 76.12 90 ILE A CA 1
ATOM 711 C C . ILE A 1 90 ? -17.895 6.912 8.446 1.00 76.12 90 ILE A C 1
ATOM 713 O O . ILE A 1 90 ? -18.941 7.545 8.574 1.00 76.12 90 ILE A O 1
ATOM 717 N N . LEU A 1 91 ? -17.433 6.104 9.404 1.00 72.88 91 LEU A N 1
ATOM 718 C CA . LEU A 1 91 ? -18.137 5.844 10.658 1.00 72.88 91 LEU A CA 1
ATOM 719 C C . LEU A 1 91 ? -18.247 7.109 11.515 1.00 72.88 91 LEU A C 1
ATOM 721 O O . LEU A 1 91 ? -19.311 7.378 12.064 1.00 72.88 91 LEU A O 1
ATOM 725 N N . LYS A 1 92 ? -17.188 7.924 11.603 1.00 69.50 92 LYS A N 1
ATOM 726 C CA . LYS A 1 92 ? -17.241 9.207 12.325 1.00 69.50 92 LYS A CA 1
ATOM 727 C C . LYS A 1 92 ? -18.261 10.171 11.721 1.00 69.50 92 LYS A C 1
ATOM 729 O O . LYS A 1 92 ? -18.950 10.850 12.475 1.00 69.50 92 LYS A O 1
ATOM 734 N N . LEU A 1 93 ? -18.357 10.228 10.393 1.00 65.69 93 LEU A N 1
ATOM 735 C CA . LEU A 1 93 ? -19.286 11.120 9.703 1.00 65.69 93 LEU A CA 1
ATOM 736 C C . LEU A 1 93 ? -20.743 10.653 9.858 1.00 65.69 93 LEU A C 1
ATOM 738 O O . LEU A 1 93 ? -21.611 11.456 10.189 1.00 65.69 93 LEU A O 1
ATOM 742 N N . HIS A 1 94 ? -21.005 9.354 9.685 1.00 59.91 94 HIS A N 1
ATOM 743 C CA . HIS A 1 94 ? -22.363 8.797 9.717 1.00 59.91 94 HIS A CA 1
ATOM 744 C C . HIS A 1 94 ? -22.977 8.775 11.127 1.00 59.91 94 HIS A C 1
ATOM 746 O O . HIS A 1 94 ? -24.179 8.951 11.273 1.00 59.91 94 HIS A O 1
ATOM 752 N N . ILE A 1 95 ? -22.169 8.605 12.183 1.00 53.75 95 ILE A N 1
ATOM 753 C CA . ILE A 1 95 ? -22.660 8.553 13.575 1.00 53.75 95 ILE A CA 1
ATOM 754 C C . ILE A 1 95 ? -23.160 9.921 14.074 1.00 53.75 95 ILE A C 1
ATOM 756 O O . ILE A 1 95 ? -23.997 9.976 14.975 1.00 53.75 95 ILE A O 1
ATOM 760 N N . CYS A 1 96 ? -22.684 11.027 13.496 1.00 48.47 96 CYS A N 1
ATOM 761 C CA . CYS A 1 96 ? -23.159 12.373 13.832 1.00 48.47 96 CYS A CA 1
ATOM 762 C C . CYS A 1 96 ? -24.498 12.723 13.158 1.00 48.47 96 CYS A C 1
ATOM 764 O O . CYS A 1 96 ? -25.193 13.632 13.615 1.00 48.47 96 CYS A O 1
ATOM 766 N N . CYS A 1 97 ? -24.880 12.006 12.097 1.00 50.19 97 CYS A N 1
ATOM 767 C CA . CYS A 1 97 ? -26.121 12.219 11.360 1.00 50.19 97 CYS A CA 1
ATOM 768 C C . CYS A 1 97 ? -27.176 11.202 11.826 1.00 50.19 97 CYS A C 1
ATOM 770 O O . CYS A 1 97 ? -27.204 10.064 11.381 1.00 50.19 97 CYS A O 1
ATOM 772 N N . PHE A 1 98 ? -27.981 11.646 12.792 1.00 47.00 98 PHE A N 1
ATOM 773 C CA . PHE A 1 98 ? -29.222 11.090 13.356 1.00 47.00 98 PHE A CA 1
ATOM 774 C C . PHE A 1 98 ? -29.810 9.779 12.761 1.00 47.00 98 PHE A C 1
ATOM 776 O O . PHE A 1 98 ? -30.017 9.693 11.551 1.00 47.00 98 PHE A O 1
ATOM 783 N N . PRO A 1 99 ? -30.234 8.806 13.597 1.00 50.91 99 PRO A N 1
ATOM 784 C CA . PRO A 1 99 ? -31.030 7.672 13.133 1.00 50.91 99 PRO A CA 1
ATOM 785 C C . PRO A 1 99 ? -32.454 8.118 12.756 1.00 50.91 99 PRO A C 1
ATOM 787 O O . PRO A 1 99 ? -33.185 8.647 13.591 1.00 50.91 99 PRO A O 1
ATOM 790 N N . ALA A 1 100 ? -32.866 7.871 11.512 1.00 55.09 100 ALA A N 1
ATOM 791 C CA . ALA A 1 100 ? -34.279 7.765 11.160 1.00 55.09 100 ALA A CA 1
ATOM 792 C C . ALA A 1 100 ? -34.687 6.295 11.345 1.00 55.09 100 ALA A C 1
ATOM 794 O O . ALA A 1 100 ? -34.088 5.405 10.742 1.00 55.09 100 ALA A O 1
ATOM 795 N N . GLU A 1 101 ? -35.648 6.034 12.232 1.00 53.69 101 GLU A N 1
ATOM 796 C CA . GLU A 1 101 ? -36.155 4.690 12.522 1.00 53.69 101 GLU A CA 1
ATOM 797 C C . GLU A 1 101 ? -36.781 4.066 11.267 1.00 53.69 101 GLU A C 1
ATOM 799 O O . GLU A 1 101 ? -37.864 4.454 10.832 1.00 53.69 101 GLU A O 1
ATOM 804 N N . VAL A 1 102 ? -36.098 3.074 10.695 1.00 55.53 102 VAL A N 1
ATOM 805 C CA . VAL A 1 102 ? -36.666 2.106 9.752 1.00 55.53 102 VAL A CA 1
ATOM 806 C C . VAL A 1 102 ? -36.128 0.728 10.148 1.00 55.53 102 VAL A C 1
ATOM 808 O O . VAL A 1 102 ? -34.950 0.576 10.465 1.00 55.53 102 VAL A O 1
ATOM 811 N N . ALA A 1 103 ? -37.034 -0.243 10.230 1.00 53.50 103 ALA A N 1
ATOM 812 C CA . ALA A 1 103 ? -36.880 -1.527 10.908 1.00 53.50 103 ALA A CA 1
ATOM 813 C C . ALA A 1 103 ? -35.618 -2.348 10.536 1.00 53.50 103 ALA A C 1
ATOM 815 O O . ALA A 1 103 ? -35.207 -2.398 9.382 1.00 53.50 103 ALA A O 1
ATOM 816 N N . ASP A 1 104 ? -35.074 -3.042 11.547 1.00 64.19 104 ASP A N 1
ATOM 817 C CA . ASP A 1 104 ? -34.004 -4.066 11.518 1.00 64.19 104 ASP A CA 1
ATOM 818 C C . ASP A 1 104 ? -32.556 -3.620 11.206 1.00 64.19 104 ASP A C 1
ATOM 820 O O . ASP A 1 104 ? -31.673 -4.437 10.937 1.00 64.19 104 ASP A O 1
ATOM 824 N N . VAL A 1 105 ? -32.250 -2.323 11.309 1.00 62.56 105 VAL A N 1
ATOM 825 C CA . VAL A 1 105 ? -30.873 -1.821 11.142 1.00 62.56 105 VAL A CA 1
ATOM 826 C C . VAL A 1 105 ? -30.143 -1.761 12.492 1.00 62.56 105 VAL A C 1
ATOM 828 O O . VAL A 1 105 ? -30.536 -1.030 13.401 1.00 62.56 105 VAL A O 1
ATOM 831 N N . LYS A 1 106 ? -29.042 -2.513 12.640 1.00 65.62 106 LYS A N 1
ATOM 832 C CA . LYS A 1 106 ? -28.161 -2.429 13.822 1.00 65.62 106 LYS A CA 1
ATOM 833 C C . LYS A 1 106 ? -27.303 -1.166 13.767 1.00 65.62 106 LYS A C 1
ATOM 835 O O . LYS A 1 106 ? -26.444 -1.029 12.898 1.00 65.62 106 LYS A O 1
ATOM 840 N N . PHE A 1 107 ? -27.483 -0.281 14.743 1.00 62.47 107 PHE A N 1
ATOM 841 C CA . PHE A 1 107 ? -26.641 0.901 14.916 1.00 62.47 107 PHE A CA 1
ATOM 842 C C . PHE A 1 107 ? -25.345 0.549 15.652 1.00 62.47 107 PHE A C 1
ATOM 844 O O . PHE A 1 107 ? -25.362 -0.084 16.708 1.00 62.47 107 PHE A O 1
ATOM 851 N N . PHE A 1 108 ? -24.212 1.010 15.121 1.00 64.69 108 PHE A N 1
ATOM 852 C CA . PHE A 1 108 ? -22.905 0.874 15.759 1.00 64.69 108 PHE A CA 1
ATOM 853 C C . PHE A 1 108 ? -22.426 2.247 16.225 1.00 64.69 108 PHE A C 1
ATOM 855 O O . PHE A 1 108 ? -22.254 3.158 15.417 1.00 64.69 108 PHE A O 1
ATOM 862 N N . ARG A 1 109 ? -22.194 2.406 17.533 1.00 67.12 109 ARG A N 1
ATOM 863 C CA . ARG A 1 109 ? -21.581 3.617 18.090 1.00 67.12 109 ARG A CA 1
ATOM 864 C C . ARG A 1 109 ? -20.080 3.398 18.237 1.00 67.12 109 ARG A C 1
ATOM 866 O O . ARG A 1 109 ? -19.646 2.464 18.909 1.00 67.12 109 ARG A O 1
ATOM 873 N N . LEU A 1 110 ? -19.296 4.271 17.615 1.00 70.31 110 LEU A N 1
ATOM 874 C CA . LEU A 1 110 ? -17.848 4.286 17.750 1.00 70.31 110 LEU A CA 1
ATOM 875 C C . LEU A 1 110 ? -17.498 4.770 19.163 1.00 70.31 110 LEU A C 1
ATOM 877 O O . LEU A 1 110 ? -17.864 5.875 19.562 1.00 70.31 110 LEU A O 1
ATOM 881 N N . ASP A 1 111 ? -16.806 3.929 19.924 1.00 79.75 111 ASP A N 1
ATOM 882 C CA . ASP A 1 111 ? -16.306 4.263 21.254 1.00 79.75 111 ASP A CA 1
ATOM 883 C C . ASP A 1 111 ? -14.852 4.727 21.137 1.00 79.75 111 ASP A C 1
ATOM 885 O O . ASP A 1 111 ? -13.948 3.931 20.867 1.00 79.75 111 ASP A O 1
ATOM 889 N N . ASN A 1 112 ? -14.625 6.025 21.346 1.00 80.12 112 ASN A N 1
ATOM 890 C CA . ASN A 1 112 ? -13.297 6.626 21.249 1.00 80.12 112 ASN A CA 1
ATOM 891 C C . ASN A 1 112 ? -12.292 5.992 22.222 1.00 80.12 112 ASN A C 1
ATOM 893 O O . ASN A 1 112 ? -11.119 5.897 21.877 1.00 80.12 112 ASN A O 1
ATOM 897 N N . SER A 1 113 ? -12.727 5.513 23.393 1.00 82.06 113 SER A N 1
ATOM 898 C CA . SER A 1 113 ? -11.845 4.839 24.353 1.00 82.06 113 SER A CA 1
ATOM 899 C C . SER A 1 113 ? -11.333 3.513 23.790 1.00 82.06 113 SER A C 1
ATOM 901 O O . SER A 1 113 ? -10.134 3.231 23.820 1.00 82.06 113 SER A O 1
ATOM 903 N N . LYS A 1 114 ? -12.224 2.729 23.169 1.00 82.31 114 LYS A N 1
ATOM 904 C CA . LYS A 1 114 ? -11.858 1.463 22.514 1.00 82.31 114 LYS A CA 1
ATOM 905 C C . LYS A 1 114 ? -10.979 1.691 21.288 1.00 82.31 114 LYS A C 1
ATOM 907 O O . LYS A 1 114 ? -10.001 0.970 21.110 1.00 82.31 114 LYS A O 1
ATOM 912 N N . VAL A 1 115 ? -11.282 2.708 20.476 1.00 83.69 115 VAL A N 1
ATOM 913 C CA . VAL A 1 115 ? -10.457 3.070 19.309 1.00 83.69 115 VAL A CA 1
ATOM 914 C C . VAL A 1 115 ? -9.061 3.515 19.745 1.00 83.69 115 VAL A C 1
ATOM 916 O O . VAL A 1 115 ? -8.078 3.064 19.164 1.00 83.69 115 VAL A O 1
ATOM 919 N N . LEU A 1 116 ? -8.951 4.352 20.781 1.00 82.25 116 LEU A N 1
ATOM 920 C CA . LEU A 1 116 ? -7.661 4.790 21.321 1.00 82.25 116 LEU A CA 1
ATOM 921 C C . LEU A 1 116 ? -6.865 3.622 21.906 1.00 82.25 116 LEU A C 1
ATOM 923 O O . LEU A 1 116 ? -5.686 3.483 21.600 1.00 82.25 116 LEU A O 1
ATOM 927 N N . SER A 1 117 ? -7.504 2.754 22.691 1.00 86.12 117 SER A N 1
ATOM 928 C CA . SER A 1 117 ? -6.866 1.548 23.229 1.00 86.12 117 SER A CA 1
ATOM 929 C C . SER A 1 117 ? -6.329 0.644 22.111 1.00 86.12 117 SER A C 1
ATOM 931 O O . SER A 1 117 ? -5.172 0.217 22.148 1.00 86.12 117 SER A O 1
ATOM 933 N N . TRP A 1 118 ? -7.125 0.426 21.063 1.00 86.31 118 TRP A N 1
ATOM 934 C CA . TRP A 1 118 ? -6.722 -0.344 19.889 1.00 86.31 118 TRP A CA 1
ATOM 935 C C . TRP A 1 118 ? -5.571 0.315 19.109 1.00 86.31 118 TRP A C 1
ATOM 937 O O . TRP A 1 118 ? -4.609 -0.368 18.753 1.00 86.31 118 TRP A O 1
ATOM 947 N N . LEU A 1 119 ? -5.609 1.637 18.894 1.00 83.81 119 LEU A N 1
ATOM 948 C CA . LEU A 1 119 ? -4.515 2.388 18.262 1.00 83.81 119 LEU A CA 1
ATOM 949 C C . LEU A 1 119 ? -3.220 2.278 19.072 1.00 83.81 119 LEU A C 1
ATOM 951 O O . LEU A 1 119 ? -2.167 2.008 18.497 1.00 83.81 119 LEU A O 1
ATOM 955 N N . CYS A 1 120 ? -3.293 2.420 20.397 1.00 84.94 120 C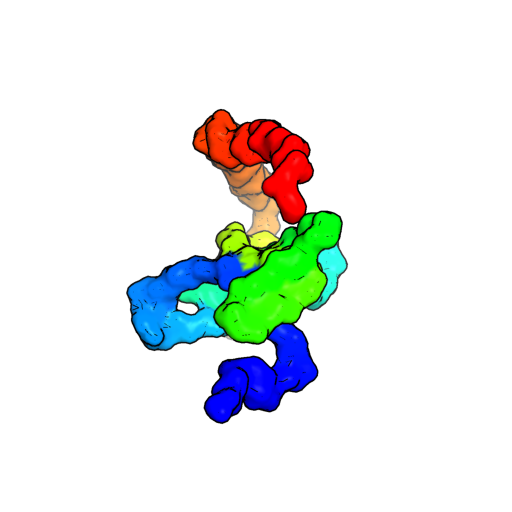YS A N 1
ATOM 956 C CA . CYS A 1 120 ? -2.149 2.229 21.287 1.00 84.94 120 CYS A CA 1
ATOM 957 C C . CYS A 1 120 ? -1.556 0.823 21.144 1.00 84.94 120 CYS A C 1
ATOM 959 O O . CYS A 1 120 ? -0.338 0.683 21.033 1.00 84.94 120 CYS A O 1
ATOM 961 N N . CYS A 1 121 ? -2.399 -0.210 21.075 1.00 85.50 121 CYS A N 1
ATOM 962 C CA . CYS A 1 121 ? -1.953 -1.582 20.843 1.00 85.50 121 CYS A CA 1
ATOM 963 C C . CYS A 1 121 ? -1.276 -1.742 19.471 1.00 85.50 121 CYS A C 1
ATOM 965 O O . CYS A 1 121 ? -0.200 -2.328 19.376 1.00 85.50 121 CYS A O 1
ATOM 967 N N . LYS A 1 122 ? -1.842 -1.162 18.405 1.00 84.44 122 LYS A N 1
ATOM 968 C CA . LYS A 1 122 ? -1.248 -1.215 17.062 1.00 84.44 122 LYS A CA 1
ATOM 969 C C . LYS A 1 122 ? 0.104 -0.487 16.999 1.00 84.44 122 LYS A C 1
ATOM 971 O O . LYS A 1 122 ? 1.043 -1.018 16.412 1.00 84.44 122 LYS A O 1
ATOM 976 N N . VAL A 1 123 ? 0.241 0.670 17.657 1.00 87.62 123 VAL A N 1
ATOM 977 C CA . VAL A 1 123 ? 1.523 1.391 17.795 1.00 87.62 123 VAL A CA 1
ATOM 978 C C . VAL A 1 123 ? 2.538 0.565 18.583 1.00 87.62 123 VAL A C 1
ATOM 980 O O . VAL A 1 123 ? 3.698 0.485 18.187 1.00 87.62 123 VAL A O 1
ATOM 983 N N . HIS A 1 124 ? 2.113 -0.071 19.675 1.00 86.19 124 HIS A N 1
ATOM 984 C CA . HIS A 1 124 ? 2.970 -0.957 20.455 1.00 86.19 124 HIS A CA 1
ATOM 985 C C . HIS A 1 124 ? 3.472 -2.136 19.610 1.00 86.19 124 HIS A C 1
ATOM 987 O O . HIS A 1 124 ? 4.671 -2.379 19.543 1.00 86.19 124 HIS A O 1
ATOM 993 N N . ASN A 1 125 ? 2.583 -2.815 18.884 1.00 83.31 125 ASN A N 1
ATOM 994 C CA . ASN A 1 125 ? 2.960 -3.918 17.998 1.00 83.31 125 ASN A CA 1
ATOM 995 C C . ASN A 1 125 ? 3.946 -3.475 16.913 1.00 83.31 125 ASN A C 1
ATOM 997 O O . ASN A 1 125 ? 4.904 -4.188 16.630 1.00 83.31 125 ASN A O 1
ATOM 1001 N N . LEU A 1 126 ? 3.753 -2.287 16.333 1.00 81.38 126 LEU A N 1
ATOM 1002 C CA . LEU A 1 126 ? 4.714 -1.731 15.383 1.00 81.38 126 LEU A CA 1
ATOM 1003 C C . LEU A 1 126 ? 6.084 -1.526 16.033 1.00 81.38 126 LEU A C 1
ATOM 1005 O O . LEU A 1 126 ? 7.080 -1.964 15.464 1.00 81.38 126 LEU A O 1
ATOM 1009 N N . LYS A 1 127 ? 6.145 -0.936 17.234 1.00 83.69 127 LYS A N 1
ATOM 1010 C CA . LYS A 1 127 ? 7.403 -0.763 17.982 1.00 83.69 127 LYS A CA 1
ATOM 1011 C C . LYS A 1 127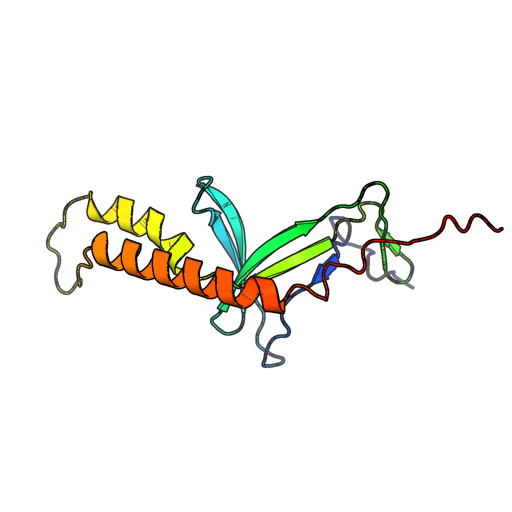 ? 8.138 -2.081 18.225 1.00 83.69 127 LYS A C 1
ATOM 1013 O O . LYS A 1 127 ? 9.358 -2.083 18.177 1.00 83.69 127 LYS A O 1
ATOM 1018 N N . GLU A 1 128 ? 7.421 -3.184 18.415 1.00 84.19 128 GLU A N 1
ATOM 1019 C CA . GLU A 1 128 ? 8.011 -4.520 18.584 1.00 84.19 128 GLU A CA 1
ATOM 1020 C C . GLU A 1 128 ? 8.491 -5.147 17.261 1.00 84.19 128 GLU A C 1
ATOM 1022 O O . GLU A 1 128 ? 9.424 -5.955 17.235 1.00 84.19 128 GLU A O 1
ATOM 1027 N N . VAL A 1 129 ? 7.850 -4.802 16.141 1.00 80.38 129 VAL A N 1
ATOM 1028 C CA . VAL A 1 129 ? 8.198 -5.312 14.804 1.00 80.38 129 VAL A CA 1
ATOM 1029 C C . VAL A 1 129 ? 9.354 -4.523 14.181 1.00 80.38 129 VAL A C 1
ATOM 1031 O O . VAL A 1 129 ? 10.190 -5.116 13.500 1.00 80.38 129 VAL A O 1
ATOM 1034 N N . PHE A 1 130 ? 9.459 -3.217 14.441 1.00 75.00 130 PHE A N 1
ATOM 1035 C CA . PHE A 1 130 ? 10.504 -2.352 13.877 1.00 75.00 130 PHE A CA 1
ATOM 1036 C C . PHE A 1 130 ? 11.939 -2.861 14.135 1.00 75.00 130 PHE A C 1
ATOM 1038 O O . PHE A 1 130 ? 12.699 -2.979 13.172 1.00 75.00 130 PHE A O 1
ATOM 1045 N N . PRO A 1 131 ? 12.329 -3.252 15.366 1.00 76.31 131 PRO A N 1
ATOM 1046 C CA . PRO A 1 131 ? 13.654 -3.811 15.638 1.00 76.31 131 PRO A CA 1
ATOM 1047 C C . PRO A 1 131 ? 13.926 -5.124 14.896 1.00 76.31 131 PRO A C 1
ATOM 1049 O O . PRO A 1 131 ? 15.065 -5.395 14.527 1.00 76.31 131 PRO A O 1
ATOM 1052 N N . LYS A 1 132 ? 12.888 -5.931 14.633 1.00 73.25 132 LYS A N 1
ATOM 1053 C CA . LYS A 1 132 ? 13.006 -7.190 13.877 1.00 73.25 132 LYS A CA 1
ATOM 1054 C C . LYS A 1 132 ? 13.243 -6.947 12.386 1.00 73.25 132 LYS A C 1
ATOM 1056 O O . LYS A 1 132 ? 13.860 -7.776 11.725 1.00 73.25 132 LYS A O 1
ATOM 1061 N N . LEU A 1 133 ? 12.783 -5.810 11.863 1.00 63.56 133 LEU A N 1
ATOM 1062 C CA . LEU A 1 133 ? 13.047 -5.377 10.489 1.00 63.56 133 LEU A CA 1
ATOM 1063 C C . LEU A 1 133 ? 14.475 -4.812 10.327 1.00 63.56 133 LEU A C 1
ATOM 1065 O O . LEU A 1 133 ? 15.054 -4.847 9.237 1.00 63.56 133 LEU A O 1
ATOM 1069 N N . GLY A 1 134 ? 15.059 -4.335 11.433 1.00 54.09 134 GLY A N 1
ATOM 1070 C CA . GLY A 1 134 ? 16.373 -3.702 11.548 1.00 54.09 134 GLY A CA 1
ATOM 1071 C C . GLY A 1 134 ? 17.570 -4.646 11.418 1.00 54.09 134 GLY A C 1
ATOM 1072 O O . GLY A 1 134 ? 18.401 -4.693 12.315 1.00 54.09 134 GLY A O 1
ATOM 1073 N N . LYS A 1 135 ? 17.661 -5.366 10.294 1.00 53.25 135 LYS A N 1
ATOM 1074 C CA . LYS A 1 135 ? 18.914 -5.832 9.652 1.00 53.25 135 LYS A CA 1
ATOM 1075 C C . LYS A 1 135 ? 18.819 -5.871 8.116 1.00 53.25 135 LYS A C 1
ATOM 1077 O O . LYS A 1 135 ? 19.846 -5.974 7.462 1.00 53.25 135 LYS A O 1
ATOM 1082 N N . ASN A 1 136 ? 17.621 -5.718 7.537 1.00 53.66 136 ASN A N 1
ATOM 1083 C CA . ASN A 1 136 ? 17.409 -5.734 6.080 1.00 53.66 136 ASN A CA 1
ATOM 1084 C C . ASN A 1 136 ? 17.421 -4.331 5.444 1.00 53.66 136 ASN A C 1
ATOM 1086 O O . ASN A 1 136 ? 17.612 -4.206 4.242 1.00 53.66 136 ASN A O 1
ATOM 1090 N N . TYR A 1 137 ? 17.254 -3.274 6.246 1.00 43.28 137 TYR A N 1
ATOM 1091 C CA . TYR A 1 137 ? 17.287 -1.878 5.782 1.00 43.28 137 TYR A CA 1
ATOM 1092 C C . TYR A 1 137 ? 18.713 -1.328 5.572 1.00 43.28 137 TYR A C 1
ATOM 1094 O O . TYR A 1 137 ? 18.888 -0.312 4.912 1.00 43.28 137 TYR A O 1
ATOM 1102 N N . ALA A 1 138 ? 19.737 -1.981 6.134 1.00 40.50 138 ALA A N 1
ATOM 1103 C CA . ALA A 1 138 ? 21.127 -1.515 6.094 1.00 40.50 138 ALA A CA 1
ATOM 1104 C C . ALA A 1 138 ? 21.887 -1.890 4.805 1.00 40.50 138 ALA A C 1
ATOM 1106 O O . ALA A 1 138 ? 23.036 -1.497 4.651 1.00 40.50 138 ALA A O 1
ATOM 1107 N N . ALA A 1 139 ? 21.262 -2.589 3.851 1.00 43.75 139 ALA A N 1
ATOM 1108 C CA . ALA A 1 139 ? 21.873 -2.910 2.554 1.00 43.75 139 ALA A CA 1
ATOM 1109 C C . ALA A 1 139 ? 21.960 -1.701 1.590 1.00 43.75 139 ALA A C 1
ATOM 1111 O O . ALA A 1 139 ? 22.123 -1.878 0.386 1.00 43.75 139 ALA A O 1
ATOM 1112 N N . GLN A 1 140 ? 21.821 -0.476 2.107 1.00 48.53 140 GLN A N 1
ATOM 1113 C CA . GLN A 1 140 ? 21.827 0.773 1.340 1.00 48.53 140 GLN A CA 1
ATOM 1114 C C . GLN A 1 140 ? 23.075 1.640 1.596 1.00 48.53 140 GLN A C 1
ATOM 1116 O O . GLN A 1 140 ? 23.094 2.818 1.254 1.00 48.53 140 GLN A O 1
ATOM 1121 N N . GLY A 1 141 ? 24.132 1.064 2.174 1.00 47.72 141 GLY A N 1
ATOM 1122 C CA . GLY A 1 141 ? 25.469 1.657 2.201 1.00 47.72 141 GLY A CA 1
ATOM 1123 C C . GLY A 1 141 ? 26.436 0.776 1.417 1.00 47.72 141 GLY A C 1
ATOM 1124 O O . GLY A 1 141 ? 26.497 -0.414 1.690 1.00 47.72 141 GLY A O 1
ATOM 1125 N N . GLU A 1 142 ? 27.168 1.382 0.480 1.00 47.41 142 GLU A N 1
ATOM 1126 C CA . GLU A 1 142 ? 28.175 0.785 -0.418 1.00 47.41 142 GLU A CA 1
ATOM 1127 C C . GLU A 1 142 ? 27.631 0.162 -1.715 1.00 47.41 142 GLU A C 1
ATOM 1129 O O . GLU A 1 142 ? 27.646 -1.045 -1.936 1.00 47.41 142 GLU A O 1
ATOM 1134 N N . LYS A 1 143 ? 27.259 1.023 -2.670 1.00 42.78 143 LYS A N 1
ATOM 1135 C CA . LYS A 1 143 ? 27.712 0.784 -4.044 1.00 42.78 143 LYS A CA 1
ATOM 1136 C C . LYS A 1 143 ? 28.876 1.716 -4.310 1.00 42.78 143 LYS A C 1
ATOM 1138 O O . LYS A 1 143 ? 28.698 2.915 -4.516 1.00 42.78 143 LYS A O 1
ATOM 1143 N N . GLU A 1 144 ? 30.064 1.129 -4.241 1.00 38.34 144 GLU A N 1
ATOM 1144 C CA . GLU A 1 144 ? 31.259 1.664 -4.863 1.00 38.34 144 GLU A CA 1
ATOM 1145 C C . GLU A 1 144 ? 30.924 2.182 -6.262 1.00 38.34 144 GLU A C 1
ATOM 1147 O O . GLU A 1 144 ? 30.229 1.546 -7.060 1.00 38.34 144 GLU A O 1
ATOM 1152 N N . ILE A 1 145 ? 31.451 3.366 -6.538 1.00 41.69 145 ILE A N 1
ATOM 1153 C CA . ILE A 1 145 ? 31.611 3.912 -7.871 1.00 41.69 145 ILE A CA 1
ATOM 1154 C C . ILE A 1 145 ? 32.470 2.908 -8.644 1.00 41.69 145 ILE A C 1
ATOM 1156 O O . ILE A 1 145 ? 33.693 2.947 -8.575 1.00 41.69 145 ILE A O 1
ATOM 1160 N N . CYS A 1 146 ? 31.839 1.999 -9.382 1.00 29.47 146 CYS A N 1
ATOM 1161 C CA . CYS A 1 146 ? 32.517 1.245 -10.424 1.00 29.47 146 CYS A CA 1
ATOM 1162 C C . CYS A 1 146 ? 32.214 1.925 -11.761 1.00 29.47 146 CYS A C 1
ATOM 1164 O O . CYS A 1 146 ? 31.411 1.463 -12.566 1.00 29.47 146 CYS A O 1
ATOM 1166 N N . MET A 1 147 ? 32.863 3.073 -11.975 1.00 35.22 147 MET A N 1
ATOM 1167 C CA . MET A 1 147 ? 33.254 3.451 -13.327 1.00 35.22 147 MET A CA 1
ATOM 1168 C C . MET A 1 147 ? 34.355 2.478 -13.749 1.00 35.22 147 MET A C 1
ATOM 1170 O O . MET A 1 147 ? 35.493 2.614 -13.312 1.00 35.22 147 MET A O 1
ATOM 1174 N N . SER A 1 148 ? 34.017 1.485 -14.566 1.00 33.94 148 SER A N 1
ATOM 1175 C CA . SER A 1 148 ? 34.981 0.851 -15.471 1.00 33.94 148 SER A CA 1
ATOM 1176 C C . SER A 1 148 ? 34.264 0.086 -16.584 1.00 33.94 148 SER A C 1
ATOM 1178 O O . SER A 1 148 ? 33.980 -1.100 -16.450 1.00 33.94 148 SER A O 1
ATOM 1180 N N . LEU A 1 149 ? 33.937 0.816 -17.657 1.00 34.25 149 LEU A N 1
ATOM 1181 C CA . LEU A 1 149 ? 34.314 0.581 -19.065 1.00 34.25 149 LEU A CA 1
ATOM 1182 C C . LEU A 1 149 ? 33.434 1.432 -19.986 1.00 34.25 149 LEU A C 1
ATOM 1184 O O . LEU A 1 149 ? 32.201 1.240 -19.974 1.00 34.25 149 LEU A O 1
#